Protein AF-A0A1C6GH98-F1 (afdb_monomer)

Solvent-accessible surface area (backbone atoms only — not comparable to full-atom values): 4959 Å² total; per-residue (Å²): 133,84,82,75,77,88,71,65,53,38,95,85,78,68,46,56,71,76,69,70,68,78,84,76,78,67,94,59,99,63,90,81,68,79,78,79,78,72,87,46,72,71,48,48,52,56,51,50,76,77,39,99,62,86,77,74,89,70,85,75,83,74,81,74,82,78,126

Radius of gyration: 17.5 Å; Cα contacts (8 Å, |Δi|>4): 18; chains: 1; bounding box: 36×34×41 Å

Sequence (67 aa):
MRETPNMPVDPYDEEELYEEMMAVASSTECTGLVPTPPVTNPEVSAYSEIYDIPLSKDDVLDMEDKQ

Structure (mmCIF, N/CA/C/O backbone):
data_AF-A0A1C6GH98-F1
#
_entry.id   AF-A0A1C6GH98-F1
#
loop_
_atom_site.group_PDB
_atom_site.id
_atom_site.type_symbol
_atom_site.label_atom_id
_atom_site.label_alt_id
_atom_site.label_comp_id
_atom_site.label_asym_id
_atom_site.label_entity_id
_atom_site.label_seq_id
_atom_site.pdbx_PDB_ins_code
_atom_site.Cartn_x
_atom_site.Cartn_y
_atom_site.Cartn_z
_atom_site.occupancy
_atom_site.B_iso_or_equiv
_atom_site.auth_seq_id
_atom_site.auth_comp_id
_atom_site.auth_asym_id
_atom_site.auth_atom_id
_atom_site.pdbx_PDB_model_num
ATOM 1 N N . MET A 1 1 ? 4.908 -27.954 -25.642 1.00 47.47 1 MET A N 1
ATOM 2 C CA . MET A 1 1 ? 5.181 -26.507 -25.753 1.00 47.47 1 MET A CA 1
ATOM 3 C C . MET A 1 1 ? 4.268 -25.814 -24.761 1.00 47.47 1 MET A C 1
ATOM 5 O O . MET A 1 1 ? 3.098 -26.162 -24.739 1.00 47.47 1 MET A O 1
ATOM 9 N N . ARG A 1 2 ? 4.796 -24.969 -23.868 1.00 51.84 2 ARG A N 1
ATOM 10 C CA . ARG A 1 2 ? 3.953 -24.155 -22.980 1.00 51.84 2 ARG A CA 1
ATOM 11 C C . ARG A 1 2 ? 3.439 -22.988 -23.819 1.00 51.84 2 ARG A C 1
ATOM 13 O O . ARG A 1 2 ? 4.256 -22.311 -24.433 1.00 51.84 2 ARG A O 1
ATOM 20 N N . GLU A 1 3 ? 2.127 -22.831 -23.912 1.00 58.53 3 GLU A N 1
ATOM 21 C CA . GLU A 1 3 ? 1.509 -21.668 -24.549 1.00 58.53 3 GLU A CA 1
ATOM 22 C C . GLU A 1 3 ? 1.821 -20.451 -23.674 1.00 58.53 3 GLU A C 1
ATOM 24 O O . GLU A 1 3 ? 1.515 -20.449 -22.481 1.00 58.53 3 GLU A O 1
ATOM 29 N N . THR A 1 4 ? 2.516 -19.459 -24.226 1.00 63.34 4 THR A N 1
ATOM 30 C CA . THR A 1 4 ? 2.706 -18.176 -23.549 1.00 63.34 4 THR A CA 1
ATOM 31 C C . THR A 1 4 ? 1.391 -17.400 -23.653 1.00 63.34 4 THR A C 1
ATOM 33 O O . THR A 1 4 ? 0.832 -17.319 -24.751 1.00 63.34 4 THR A O 1
ATOM 36 N N . PRO A 1 5 ? 0.839 -16.878 -22.542 1.00 68.62 5 PRO A N 1
ATOM 37 C CA . PRO A 1 5 ? -0.357 -16.044 -22.607 1.00 68.62 5 PRO A CA 1
ATOM 38 C C . PRO A 1 5 ? -0.083 -14.839 -23.517 1.00 68.62 5 PRO A C 1
ATOM 40 O O . PRO A 1 5 ? 1.022 -14.302 -23.513 1.00 68.62 5 PRO A O 1
ATOM 43 N N . ASN A 1 6 ? -1.068 -14.449 -24.331 1.00 72.31 6 ASN A N 1
ATOM 44 C CA . ASN A 1 6 ? -0.954 -13.291 -25.216 1.00 72.31 6 ASN A CA 1
ATOM 45 C C . ASN A 1 6 ? -0.820 -12.026 -24.356 1.00 72.31 6 ASN A C 1
ATOM 47 O O . ASN A 1 6 ? -1.796 -11.574 -23.758 1.00 72.31 6 ASN A O 1
ATOM 51 N N . MET A 1 7 ? 0.407 -11.522 -24.238 1.00 69.75 7 MET A N 1
ATOM 52 C CA . MET A 1 7 ? 0.711 -10.298 -23.508 1.00 69.75 7 MET A CA 1
ATOM 53 C C . MET A 1 7 ? 0.239 -9.095 -24.338 1.00 69.75 7 MET A C 1
ATOM 55 O O . MET A 1 7 ? 0.393 -9.105 -25.563 1.00 69.75 7 MET A O 1
ATOM 59 N N . PRO A 1 8 ? -0.361 -8.070 -23.709 1.00 81.19 8 PRO A N 1
ATOM 60 C CA . PRO A 1 8 ? -0.660 -6.813 -24.379 1.00 81.19 8 PRO A CA 1
ATOM 61 C C . PRO A 1 8 ? 0.614 -6.176 -24.949 1.00 81.19 8 PRO A C 1
ATOM 63 O O . PRO A 1 8 ? 1.630 -6.100 -24.260 1.00 81.19 8 PRO A O 1
ATOM 66 N N . VAL A 1 9 ? 0.529 -5.689 -26.185 1.00 83.31 9 VAL A N 1
ATOM 67 C CA . VAL A 1 9 ? 1.608 -4.969 -26.879 1.00 83.31 9 VAL A CA 1
ATOM 68 C C . VAL A 1 9 ? 1.253 -3.494 -27.041 1.00 83.31 9 VAL A C 1
ATOM 70 O O . VAL A 1 9 ? 0.068 -3.151 -27.148 1.00 83.31 9 VAL A O 1
ATOM 73 N N . ASP A 1 10 ? 2.259 -2.625 -27.054 1.00 79.38 10 ASP A N 1
ATOM 74 C CA . ASP A 1 10 ? 2.082 -1.212 -27.371 1.00 79.38 10 ASP A CA 1
ATOM 75 C C . ASP A 1 10 ? 1.685 -1.067 -28.859 1.00 79.38 10 ASP A C 1
ATOM 77 O O . ASP A 1 10 ? 2.315 -1.652 -29.745 1.00 79.38 10 ASP A O 1
ATOM 81 N N . PRO A 1 11 ? 0.610 -0.322 -29.177 1.00 80.44 11 PRO A N 1
ATOM 82 C CA . PRO A 1 11 ? 0.118 -0.179 -30.547 1.00 80.44 11 PRO A CA 1
ATOM 83 C C . PRO A 1 11 ? 1.013 0.667 -31.473 1.00 80.44 11 PRO A C 1
ATOM 85 O O . PRO A 1 11 ? 0.690 0.784 -32.657 1.00 80.44 11 PRO A O 1
ATOM 88 N N . TYR A 1 12 ? 2.075 1.296 -30.965 1.00 81.69 12 TYR A N 1
ATOM 89 C CA . TYR A 1 12 ? 2.955 2.188 -31.719 1.00 81.69 12 TYR A CA 1
ATOM 90 C C . TYR A 1 12 ? 4.318 1.576 -32.054 1.00 81.69 12 TYR A C 1
ATOM 92 O O . TYR A 1 12 ? 4.846 1.882 -33.125 1.00 81.69 12 TYR A O 1
ATOM 100 N N . ASP A 1 13 ? 4.879 0.736 -31.186 1.00 79.19 13 ASP A N 1
ATOM 101 C CA . ASP A 1 13 ? 6.192 0.102 -31.390 1.00 79.19 13 ASP A CA 1
ATOM 102 C C . ASP A 1 13 ? 6.179 -1.434 -31.287 1.00 79.19 13 ASP A C 1
ATOM 104 O O . ASP A 1 13 ? 7.205 -2.060 -31.547 1.00 79.19 13 ASP A O 1
ATOM 108 N N . GLU A 1 14 ? 5.009 -2.037 -31.034 1.00 74.31 14 GLU A N 1
ATOM 109 C CA . GLU A 1 14 ? 4.798 -3.488 -30.923 1.00 74.31 14 GLU A CA 1
ATOM 110 C C . GLU A 1 14 ? 5.611 -4.155 -29.795 1.00 74.31 14 GLU A C 1
ATOM 112 O O . GLU A 1 14 ? 5.691 -5.385 -29.744 1.00 74.31 14 GLU A O 1
ATOM 117 N N . GLU A 1 15 ? 6.183 -3.374 -28.871 1.00 76.25 15 GLU A N 1
ATOM 118 C CA . GLU A 1 15 ? 6.872 -3.901 -27.693 1.00 76.25 15 GLU A CA 1
ATOM 119 C C . GLU A 1 15 ? 5.864 -4.394 -26.640 1.00 76.25 15 GLU A C 1
ATOM 121 O O . GLU A 1 15 ? 4.720 -3.933 -26.557 1.00 76.25 15 GLU A O 1
ATOM 126 N N . GLU A 1 16 ? 6.258 -5.381 -25.830 1.00 80.00 16 GLU A N 1
ATOM 127 C CA . GLU A 1 16 ? 5.401 -5.879 -24.754 1.00 80.00 16 GLU A CA 1
ATOM 128 C C . GLU A 1 16 ? 5.236 -4.797 -23.672 1.00 80.00 16 GLU A C 1
ATOM 130 O O . GLU A 1 16 ? 6.203 -4.380 -23.033 1.00 80.00 16 GLU A O 1
ATOM 135 N N . LEU A 1 17 ? 3.989 -4.396 -23.393 1.00 70.62 17 LEU A N 1
ATOM 136 C CA . LEU A 1 17 ? 3.646 -3.304 -22.462 1.00 70.62 17 LEU A CA 1
ATOM 137 C C . LEU A 1 17 ? 4.191 -3.488 -21.035 1.00 70.62 17 LEU A C 1
ATOM 139 O O . LEU A 1 17 ? 4.225 -2.538 -20.254 1.00 70.62 17 LEU A O 1
ATOM 143 N N . TYR A 1 18 ? 4.562 -4.715 -20.666 1.00 67.56 18 TYR A N 1
ATOM 144 C CA . TYR A 1 18 ? 5.013 -5.082 -19.324 1.00 67.56 18 TYR A CA 1
ATOM 145 C C . TYR A 1 18 ? 6.445 -5.636 -19.291 1.00 67.56 18 TYR A C 1
ATOM 147 O O . TYR A 1 18 ? 6.891 -6.065 -18.225 1.00 67.56 18 TYR A O 1
ATOM 155 N N . GLU A 1 19 ? 7.167 -5.648 -20.420 1.00 61.69 19 GLU A N 1
ATOM 156 C CA . GLU A 1 19 ? 8.573 -6.083 -20.457 1.00 61.69 19 GLU A CA 1
ATOM 157 C C . GLU A 1 19 ? 9.547 -5.020 -19.951 1.00 61.69 19 GLU A C 1
ATOM 159 O O . GLU A 1 19 ? 10.683 -5.355 -19.598 1.00 61.69 19 GLU A O 1
ATOM 164 N N . GLU A 1 20 ? 9.114 -3.760 -19.837 1.00 61.75 20 GLU A N 1
ATOM 165 C CA . GLU A 1 20 ? 9.901 -2.727 -19.178 1.00 61.75 20 GLU A CA 1
ATOM 166 C C . GLU A 1 20 ? 9.971 -3.045 -17.676 1.00 61.75 20 GLU A C 1
ATOM 168 O O . GLU A 1 20 ? 9.151 -2.610 -16.863 1.00 61.75 20 GLU A O 1
ATOM 173 N N . MET A 1 21 ? 10.959 -3.865 -17.297 1.00 59.75 21 MET A N 1
ATOM 174 C CA . MET A 1 21 ? 11.384 -4.035 -15.913 1.00 59.75 21 MET A CA 1
ATOM 175 C C . MET A 1 21 ? 11.523 -2.641 -15.325 1.00 59.75 21 MET A C 1
ATOM 177 O O . MET A 1 21 ? 12.432 -1.917 -15.718 1.00 59.75 21 MET A O 1
ATOM 181 N N . MET A 1 22 ? 10.606 -2.290 -14.424 1.00 59.53 22 MET A N 1
ATOM 182 C CA . MET A 1 22 ? 10.467 -0.998 -13.758 1.00 59.53 22 MET A CA 1
ATOM 183 C C . MET A 1 22 ? 11.843 -0.375 -13.462 1.00 59.53 22 MET A C 1
ATOM 185 O O . MET A 1 22 ? 12.431 -0.604 -12.406 1.00 59.53 22 MET A O 1
ATOM 189 N N . ALA A 1 23 ? 12.376 0.412 -14.403 1.00 56.66 23 ALA A N 1
ATOM 190 C CA . ALA A 1 23 ? 13.742 0.940 -14.333 1.00 56.66 23 ALA A CA 1
ATOM 191 C C . ALA A 1 23 ? 13.852 2.123 -13.354 1.00 56.66 23 ALA A C 1
ATOM 193 O O . ALA A 1 23 ? 14.911 2.732 -13.192 1.00 56.66 23 ALA A O 1
ATOM 194 N N . VAL A 1 24 ? 12.750 2.451 -12.678 1.00 58.91 24 VAL A N 1
ATOM 195 C CA . VAL A 1 24 ? 12.667 3.496 -11.666 1.00 58.91 24 VAL A CA 1
ATOM 196 C C . VAL A 1 24 ? 12.869 2.864 -10.291 1.00 58.91 24 VAL A C 1
ATOM 198 O O . VAL A 1 24 ? 11.922 2.499 -9.598 1.00 58.91 24 VAL A O 1
ATOM 201 N N . ALA A 1 25 ? 14.128 2.753 -9.873 1.00 61.47 25 ALA A N 1
ATOM 202 C CA . ALA A 1 25 ? 14.454 2.513 -8.473 1.00 61.47 25 ALA A CA 1
ATOM 203 C C . ALA A 1 25 ? 14.266 3.823 -7.688 1.00 61.47 25 ALA A C 1
ATOM 205 O O . ALA A 1 25 ? 15.001 4.789 -7.895 1.00 61.47 25 ALA A O 1
ATOM 206 N N . SER A 1 26 ? 13.279 3.872 -6.788 1.00 54.38 26 SER A N 1
ATOM 207 C CA . SER A 1 26 ? 13.194 4.950 -5.796 1.00 54.38 26 SER A CA 1
ATOM 208 C C . SER A 1 26 ? 14.385 4.835 -4.842 1.00 54.38 26 SER A C 1
ATOM 210 O O . SER A 1 26 ? 14.603 3.778 -4.259 1.00 54.38 26 SER A O 1
ATOM 212 N N . SER A 1 27 ? 15.157 5.910 -4.661 1.00 62.97 27 SER A N 1
ATOM 213 C CA . SER A 1 27 ? 16.320 5.945 -3.754 1.00 62.97 27 SER A CA 1
ATOM 214 C C . SER A 1 27 ? 15.949 5.983 -2.264 1.00 62.97 27 SER A C 1
ATOM 216 O O . SER A 1 27 ? 16.826 6.093 -1.409 1.00 62.97 27 SER A O 1
ATOM 218 N N . THR A 1 28 ? 14.660 5.938 -1.933 1.00 66.12 28 THR A N 1
ATOM 219 C CA . THR A 1 28 ? 14.188 5.633 -0.578 1.00 66.12 28 THR A CA 1
ATOM 220 C C . THR A 1 28 ? 14.238 4.123 -0.391 1.00 66.12 28 THR A C 1
ATOM 222 O O . THR A 1 28 ? 13.930 3.417 -1.341 1.00 66.12 28 THR A O 1
ATOM 225 N N . GLU A 1 29 ? 14.601 3.616 0.789 1.00 55.78 29 GLU A N 1
ATOM 226 C CA . GLU A 1 29 ? 14.685 2.176 1.089 1.00 55.78 29 GLU A CA 1
ATOM 227 C C . GLU A 1 29 ? 13.330 1.462 0.885 1.00 55.78 29 GLU A C 1
ATOM 229 O O . GLU A 1 29 ? 12.584 1.188 1.819 1.00 55.78 29 GLU A O 1
ATOM 234 N N . CYS A 1 30 ? 12.980 1.183 -0.365 1.00 57.56 30 CYS A N 1
ATOM 235 C CA . CYS A 1 30 ? 11.834 0.399 -0.767 1.00 57.56 30 CYS A CA 1
ATOM 236 C C . CYS A 1 30 ? 12.385 -0.980 -1.102 1.00 57.56 30 CYS A C 1
ATOM 238 O O . CYS A 1 30 ? 13.228 -1.123 -1.983 1.00 57.56 30 CYS A O 1
ATOM 240 N N . THR A 1 31 ? 11.910 -2.011 -0.413 1.00 65.44 31 THR A N 1
A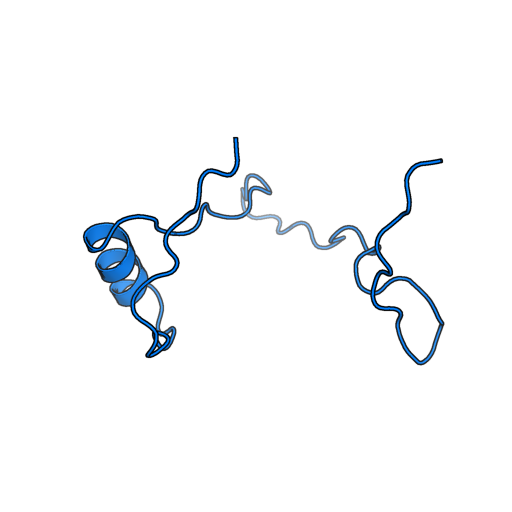TOM 241 C CA . THR A 1 31 ? 12.347 -3.407 -0.583 1.00 65.44 31 THR A CA 1
ATOM 242 C C . THR A 1 31 ? 12.030 -3.993 -1.967 1.00 65.44 31 THR A C 1
ATOM 244 O O . THR A 1 31 ? 12.261 -5.176 -2.192 1.00 65.44 31 THR A O 1
ATOM 247 N N . GLY A 1 32 ? 11.476 -3.194 -2.887 1.00 65.88 32 GLY A N 1
ATOM 248 C CA . GLY A 1 32 ? 11.034 -3.625 -4.213 1.00 65.88 32 GLY A CA 1
ATOM 249 C C . GLY A 1 32 ? 9.867 -4.615 -4.182 1.00 65.88 32 GLY A C 1
ATOM 250 O O . GLY A 1 32 ? 9.513 -5.161 -5.220 1.00 65.88 32 GLY A O 1
ATOM 251 N N . LEU A 1 33 ? 9.276 -4.870 -3.009 1.00 72.94 33 LEU A N 1
ATOM 252 C CA . LEU A 1 33 ? 8.152 -5.785 -2.862 1.00 72.94 33 LEU A CA 1
ATOM 253 C C . LEU A 1 33 ? 6.841 -5.031 -3.071 1.00 72.94 33 LEU A C 1
ATOM 255 O O . LEU A 1 33 ? 6.591 -4.012 -2.425 1.00 72.94 33 LEU A O 1
ATOM 259 N N . VAL A 1 34 ? 5.993 -5.561 -3.952 1.00 76.12 34 VAL A N 1
ATOM 260 C CA . VAL A 1 34 ? 4.597 -5.128 -4.060 1.00 76.12 34 VAL A CA 1
ATOM 261 C C . VAL A 1 34 ? 3.896 -5.481 -2.742 1.00 76.12 34 VAL A C 1
ATOM 263 O O . VAL A 1 34 ? 4.053 -6.613 -2.274 1.00 76.12 34 VAL A O 1
ATOM 266 N N . PRO A 1 35 ? 3.156 -4.549 -2.111 1.00 73.31 35 PRO A N 1
ATOM 267 C CA . PRO A 1 35 ? 2.431 -4.852 -0.886 1.00 73.31 35 PRO A CA 1
ATOM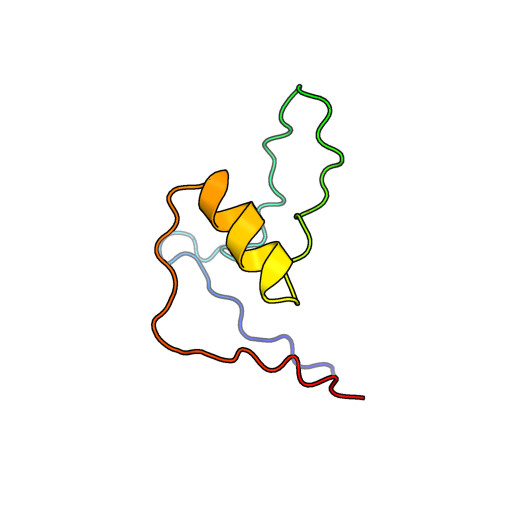 268 C C . PRO A 1 35 ? 1.397 -5.946 -1.150 1.00 73.31 35 PRO A C 1
ATOM 270 O O . PRO A 1 35 ? 0.657 -5.894 -2.135 1.00 73.31 35 PRO A O 1
ATOM 273 N N . THR A 1 36 ? 1.352 -6.941 -0.266 1.00 80.44 36 THR A N 1
ATOM 274 C CA . THR A 1 36 ? 0.334 -7.989 -0.323 1.00 80.44 36 THR A CA 1
ATOM 275 C C . THR A 1 36 ? -1.051 -7.344 -0.225 1.00 80.44 36 THR A C 1
ATOM 277 O O . THR A 1 36 ? -1.255 -6.508 0.663 1.00 80.44 36 THR A O 1
ATOM 280 N N . PRO A 1 37 ? -2.001 -7.704 -1.105 1.00 82.12 37 PRO A N 1
ATOM 281 C CA . PRO A 1 37 ? -3.361 -7.195 -1.007 1.00 82.12 37 PRO A CA 1
ATOM 282 C C . PRO A 1 37 ? -3.989 -7.579 0.345 1.00 82.12 37 PRO A C 1
ATOM 284 O O . PRO A 1 37 ? -3.709 -8.668 0.853 1.00 82.12 37 PRO A O 1
ATOM 287 N N . PRO A 1 38 ? -4.831 -6.711 0.936 1.00 83.88 38 PRO A N 1
ATOM 288 C CA . PRO A 1 38 ? -5.548 -7.035 2.164 1.00 83.88 38 PRO A CA 1
ATOM 289 C C . PRO A 1 38 ? -6.500 -8.209 1.916 1.00 83.88 38 PRO A C 1
ATOM 291 O O . PRO A 1 38 ? -7.198 -8.241 0.903 1.00 83.88 38 PRO A O 1
ATOM 294 N N . VAL A 1 39 ? -6.536 -9.165 2.845 1.00 85.94 39 VAL A N 1
ATOM 295 C CA . VAL A 1 39 ? -7.350 -10.392 2.715 1.00 85.94 39 VAL A CA 1
ATOM 296 C C . VAL A 1 39 ? -8.468 -10.456 3.747 1.00 85.94 39 VAL A C 1
ATOM 298 O O . VAL A 1 39 ? -9.392 -11.257 3.633 1.00 85.94 39 VAL A O 1
ATOM 301 N N . THR A 1 40 ? -8.403 -9.601 4.767 1.00 86.38 40 THR A N 1
ATOM 302 C CA . THR A 1 40 ? -9.403 -9.521 5.828 1.00 86.38 40 THR A CA 1
ATOM 303 C C . THR A 1 40 ? -10.079 -8.149 5.857 1.00 86.38 40 THR A C 1
ATOM 305 O O . THR A 1 40 ? -9.463 -7.117 5.604 1.00 86.38 40 THR A O 1
ATOM 308 N N . ASN A 1 41 ? -11.354 -8.114 6.246 1.00 85.56 41 ASN A N 1
ATOM 309 C CA . ASN A 1 41 ? -12.103 -6.867 6.450 1.00 85.56 41 ASN A CA 1
ATOM 310 C C . ASN A 1 41 ? -11.404 -5.819 7.345 1.00 85.56 41 ASN A C 1
ATOM 312 O O . ASN A 1 41 ? -11.418 -4.642 6.981 1.00 85.56 41 ASN A O 1
ATOM 316 N N . PRO A 1 42 ? -10.788 -6.175 8.495 1.00 88.00 42 PRO A N 1
ATOM 317 C CA . PRO A 1 42 ? -10.057 -5.190 9.292 1.00 88.00 42 PRO A CA 1
ATOM 318 C C . PRO A 1 42 ? -8.853 -4.597 8.550 1.00 88.00 42 PRO A C 1
ATOM 320 O O . PRO A 1 42 ? -8.592 -3.406 8.702 1.00 88.00 42 PRO A O 1
ATOM 323 N N . GLU A 1 43 ? -8.151 -5.377 7.722 1.00 86.88 43 GLU A N 1
ATOM 324 C CA . GLU A 1 43 ? -7.072 -4.843 6.885 1.00 86.88 43 GLU A CA 1
ATOM 325 C C . GLU A 1 43 ? -7.629 -3.865 5.849 1.00 86.88 43 GLU A C 1
ATOM 327 O O . GLU A 1 43 ? -7.118 -2.758 5.741 1.00 86.88 43 GLU A O 1
ATOM 332 N N . VAL A 1 44 ? -8.716 -4.210 5.149 1.00 87.19 44 VAL A N 1
ATOM 333 C CA . VAL A 1 44 ? -9.359 -3.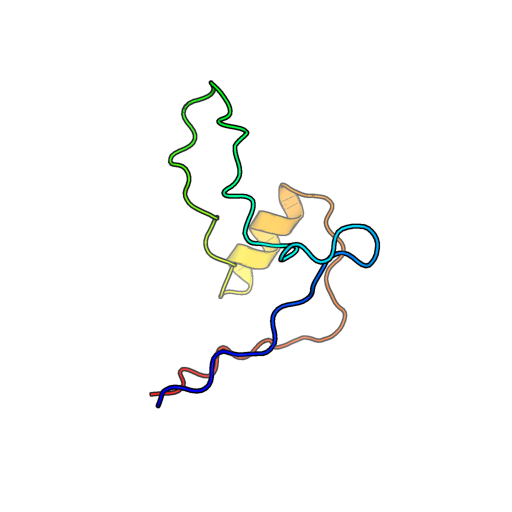310 4.171 1.00 87.19 44 VAL A CA 1
ATOM 334 C C . VAL A 1 44 ? -9.733 -1.965 4.806 1.00 87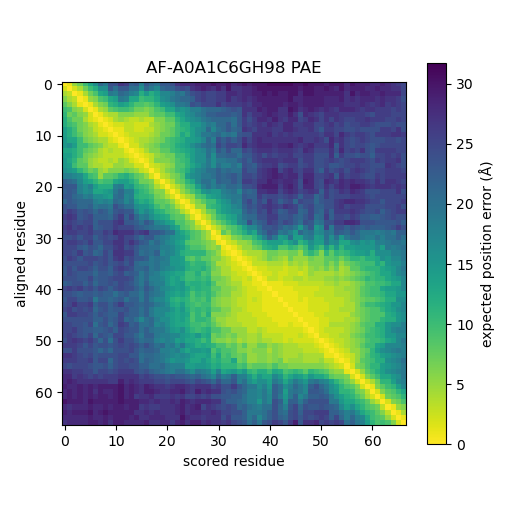.19 44 VAL A C 1
ATOM 336 O O . VAL A 1 44 ? -9.457 -0.912 4.227 1.00 87.19 44 VAL A O 1
ATOM 339 N N . SER A 1 45 ? -10.303 -1.985 6.016 1.00 85.50 45 SER A N 1
ATOM 340 C CA . SER A 1 45 ? -10.621 -0.764 6.768 1.00 85.50 45 SER A CA 1
ATOM 341 C C . SER A 1 45 ? -9.367 0.057 7.066 1.00 85.50 45 SER A C 1
ATOM 343 O O . SER A 1 45 ? -9.338 1.250 6.779 1.00 85.50 45 SER A O 1
ATOM 345 N N . ALA A 1 46 ? -8.311 -0.579 7.579 1.00 87.12 46 ALA A N 1
ATOM 346 C CA . ALA A 1 46 ? -7.058 0.103 7.892 1.00 87.12 46 ALA A CA 1
ATOM 347 C C . ALA A 1 46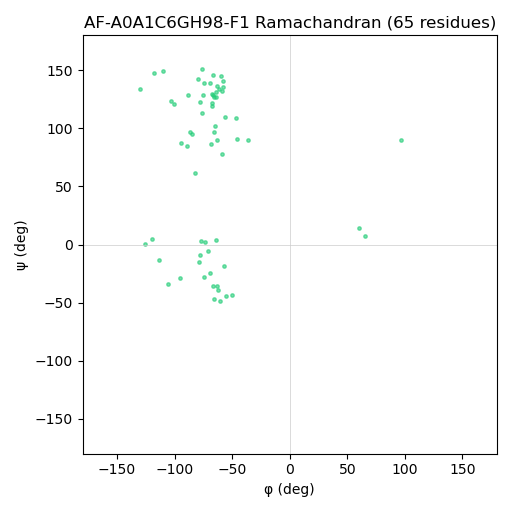 ? -6.386 0.701 6.640 1.00 87.12 46 ALA A C 1
ATOM 349 O O . ALA A 1 46 ? -5.872 1.815 6.687 1.00 87.12 46 ALA A O 1
ATOM 350 N N . TYR A 1 47 ? -6.426 0.004 5.499 1.00 86.62 47 TYR A N 1
ATOM 351 C CA . TYR A 1 47 ? -5.912 0.527 4.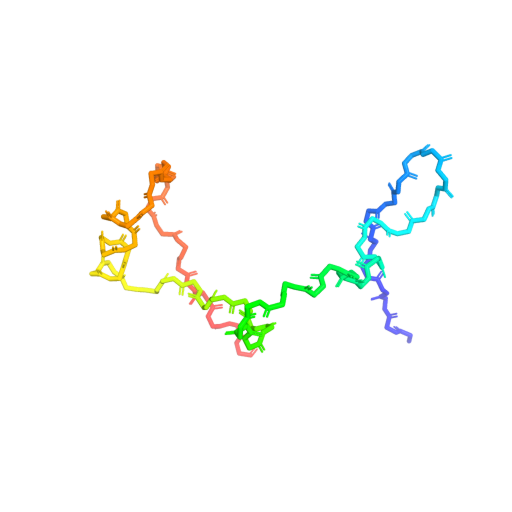228 1.00 86.62 47 TYR A CA 1
ATOM 352 C C . TYR A 1 47 ? -6.728 1.724 3.719 1.00 86.62 47 TYR A C 1
ATOM 354 O O . TYR A 1 47 ? -6.148 2.672 3.192 1.00 86.62 47 TYR A O 1
ATOM 362 N N . SER A 1 48 ? -8.046 1.715 3.932 1.00 86.88 48 SER A N 1
ATOM 363 C CA . SER A 1 48 ? -8.942 2.818 3.552 1.00 86.88 48 SER A CA 1
ATOM 364 C C . SER A 1 48 ? -8.731 4.081 4.398 1.00 86.88 48 SER A C 1
ATOM 366 O O . SER A 1 48 ? -9.037 5.182 3.956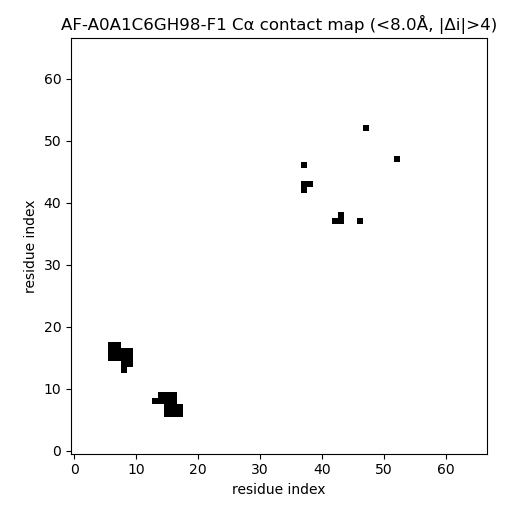 1.00 86.88 48 SER A O 1
ATOM 368 N N . GLU A 1 49 ? -8.201 3.948 5.618 1.00 88.19 49 GLU A N 1
ATOM 369 C CA . GLU A 1 49 ? -7.846 5.093 6.470 1.00 88.19 49 GLU A CA 1
ATOM 370 C C . GLU A 1 49 ? -6.571 5.808 5.998 1.00 88.19 49 GLU A C 1
ATOM 372 O O . GLU A 1 49 ? -6.401 7.003 6.240 1.00 88.19 49 GLU A O 1
ATOM 377 N N . ILE A 1 50 ? -5.665 5.078 5.341 1.00 89.56 50 ILE A N 1
ATOM 378 C CA . ILE A 1 50 ? -4.347 5.580 4.925 1.00 89.56 50 ILE A CA 1
ATOM 379 C C . ILE A 1 50 ? -4.379 6.089 3.477 1.00 89.56 50 ILE A C 1
ATOM 381 O O . ILE A 1 50 ? -3.625 6.999 3.127 1.00 89.56 50 ILE A O 1
ATOM 385 N N . TYR A 1 51 ? -5.261 5.536 2.640 1.00 83.38 51 TYR A N 1
ATOM 386 C CA . TYR A 1 51 ? -5.358 5.864 1.222 1.00 83.38 51 TYR A CA 1
ATOM 387 C C . TYR A 1 51 ? -6.796 6.190 0.812 1.00 83.38 51 TYR A C 1
ATOM 389 O O . TYR A 1 51 ? -7.717 5.429 1.090 1.00 83.38 51 TYR A O 1
ATOM 397 N N . ASP A 1 52 ? -6.975 7.282 0.065 1.00 85.69 52 ASP A N 1
ATOM 398 C CA . ASP A 1 52 ? -8.275 7.704 -0.476 1.00 85.69 52 ASP A CA 1
ATOM 399 C C . ASP A 1 52 ? -8.599 6.948 -1.777 1.00 85.69 52 ASP A C 1
ATOM 401 O O . ASP A 1 52 ? -8.654 7.508 -2.874 1.00 85.69 52 ASP A O 1
ATOM 405 N N . ILE A 1 53 ? -8.696 5.623 -1.664 1.00 81.75 53 ILE A N 1
ATOM 406 C CA . ILE A 1 53 ? -8.987 4.722 -2.779 1.00 81.75 53 ILE A CA 1
ATOM 407 C C . ILE A 1 53 ? -10.457 4.302 -2.674 1.00 81.75 53 ILE A C 1
ATOM 409 O O . ILE A 1 53 ? -10.859 3.739 -1.653 1.00 81.75 53 ILE A O 1
ATOM 413 N N . PRO A 1 54 ? -11.281 4.533 -3.711 1.00 81.44 54 PRO A N 1
ATOM 414 C CA . PRO A 1 54 ? -12.676 4.123 -3.680 1.00 81.44 54 PRO A CA 1
ATOM 415 C C . PRO A 1 54 ? -12.789 2.595 -3.679 1.00 81.44 54 PRO A C 1
ATOM 417 O O . PRO A 1 54 ? -12.235 1.916 -4.545 1.00 81.44 54 PRO A O 1
ATOM 420 N N . LEU A 1 55 ? -13.551 2.058 -2.724 1.00 79.25 55 LEU A N 1
ATOM 421 C CA . LEU A 1 55 ? -13.852 0.631 -2.667 1.00 79.25 55 LEU A CA 1
ATOM 422 C C . LEU A 1 55 ? -14.785 0.231 -3.817 1.00 79.25 55 LEU A C 1
ATOM 424 O O . LEU A 1 55 ? -15.741 0.939 -4.156 1.00 79.25 55 LEU A O 1
ATOM 428 N N . SER A 1 56 ? -14.500 -0.926 -4.410 1.00 75.81 56 SER A N 1
ATOM 429 C CA . SER A 1 56 ? -15.392 -1.549 -5.388 1.00 75.81 56 SER A CA 1
ATOM 430 C C . SER A 1 56 ? -16.684 -1.976 -4.692 1.00 75.81 56 SER A C 1
ATOM 432 O O . SER A 1 56 ? -16.670 -2.345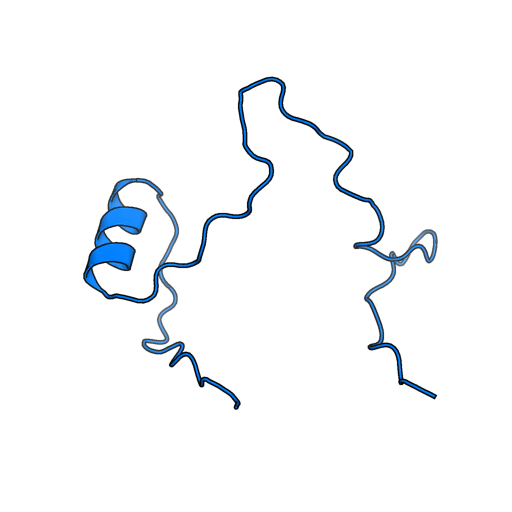 -3.523 1.00 75.81 56 SER A O 1
ATOM 434 N N . LYS A 1 57 ? -17.815 -1.899 -5.398 1.00 70.44 57 LYS A N 1
ATOM 435 C CA . LYS A 1 57 ? -19.137 -2.243 -4.838 1.00 70.44 57 LYS A CA 1
ATOM 436 C C . LYS A 1 57 ? -19.386 -3.751 -4.755 1.00 70.44 57 LYS A C 1
ATOM 438 O O . LYS A 1 57 ? -20.395 -4.158 -4.188 1.00 70.44 57 LYS A O 1
ATOM 443 N N . ASP A 1 58 ? -18.502 -4.538 -5.355 1.00 68.81 58 ASP A N 1
ATOM 444 C CA . ASP A 1 58 ? -18.550 -5.988 -5.317 1.00 68.81 58 ASP A CA 1
ATOM 445 C C . ASP A 1 58 ? -17.821 -6.450 -4.051 1.00 68.81 58 ASP A C 1
ATOM 447 O O . ASP A 1 58 ? -16.591 -6.514 -4.001 1.00 68.81 58 ASP A O 1
ATOM 451 N N . ASP A 1 59 ? -18.596 -6.713 -3.000 1.00 61.34 59 ASP A N 1
ATOM 452 C CA . ASP A 1 59 ? -18.119 -7.471 -1.849 1.00 61.34 59 ASP A CA 1
ATOM 453 C C . ASP A 1 59 ? -17.786 -8.889 -2.338 1.00 61.34 59 ASP A C 1
ATOM 455 O O . ASP A 1 59 ? -18.653 -9.532 -2.919 1.00 61.34 59 ASP A O 1
ATOM 459 N N . VAL A 1 60 ? -16.568 -9.364 -2.052 1.00 54.59 60 VAL A N 1
ATOM 460 C CA . VAL A 1 60 ? -15.976 -10.687 -2.360 1.00 54.59 60 VAL A CA 1
ATOM 461 C C . VAL A 1 60 ? -15.099 -10.781 -3.619 1.00 54.59 60 VAL A C 1
ATOM 463 O O . VAL A 1 60 ? -15.502 -11.211 -4.695 1.00 54.59 60 VAL A O 1
ATOM 466 N N . LEU A 1 61 ? -13.802 -10.527 -3.438 1.00 55.16 61 LEU A N 1
ATOM 467 C CA . LEU A 1 61 ? -12.814 -11.425 -4.032 1.00 55.16 61 LEU A CA 1
ATOM 468 C C . LEU A 1 61 ? -12.559 -12.517 -2.996 1.00 55.16 61 LEU A C 1
ATOM 470 O O . LEU A 1 61 ? -11.646 -12.410 -2.178 1.00 55.16 61 LEU A O 1
ATOM 474 N N . ASP A 1 62 ? -13.417 -13.539 -2.998 1.00 50.88 62 ASP A N 1
ATOM 475 C CA . ASP A 1 62 ? -13.061 -14.820 -2.403 1.00 50.88 62 ASP A CA 1
ATOM 476 C C . ASP A 1 62 ? -11.770 -15.265 -3.095 1.00 50.88 62 ASP A C 1
ATOM 478 O O . ASP A 1 62 ? -11.748 -15.561 -4.292 1.00 50.88 62 ASP A O 1
ATOM 482 N N . MET A 1 63 ? -10.665 -15.231 -2.352 1.00 54.69 63 MET A N 1
ATOM 483 C CA . MET A 1 63 ? -9.429 -15.873 -2.764 1.00 54.69 63 MET A CA 1
ATOM 484 C C . MET A 1 63 ? -9.711 -17.373 -2.845 1.00 54.69 63 MET A C 1
ATOM 486 O O . MET A 1 63 ? -9.580 -18.100 -1.863 1.00 54.69 63 MET A O 1
ATOM 490 N N . GLU A 1 64 ? -10.141 -17.840 -4.014 1.00 49.78 64 GLU A N 1
ATOM 491 C CA . GLU A 1 64 ? -10.069 -19.251 -4.350 1.00 49.78 64 GLU A CA 1
ATOM 492 C C . GLU A 1 64 ? -8.584 -19.621 -4.433 1.00 49.78 64 GLU A C 1
ATOM 494 O O . GLU A 1 64 ? -7.917 -19.419 -5.450 1.00 49.78 64 GLU A O 1
ATOM 499 N N . ASP A 1 65 ? -8.076 -20.169 -3.327 1.00 51.81 65 ASP A N 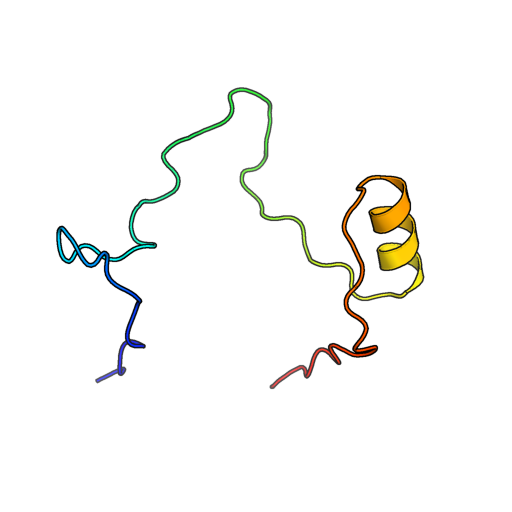1
ATOM 500 C CA . ASP A 1 65 ? -7.010 -21.165 -3.308 1.00 51.81 65 ASP A CA 1
ATOM 501 C C . ASP A 1 65 ? -7.340 -22.229 -4.366 1.00 51.81 65 ASP A C 1
ATOM 503 O O . ASP A 1 65 ? -8.053 -23.207 -4.120 1.00 51.81 65 ASP A O 1
ATOM 507 N N . LYS A 1 66 ? -6.854 -22.027 -5.591 1.00 37.97 66 LYS A N 1
ATOM 508 C CA . LYS A 1 66 ? -6.827 -23.084 -6.593 1.00 37.97 66 LYS A CA 1
ATOM 509 C C . LYS A 1 66 ? -5.550 -23.889 -6.362 1.00 37.97 66 LYS A C 1
ATOM 511 O O . LYS A 1 66 ? -4.468 -23.487 -6.782 1.00 37.97 66 LYS A O 1
ATOM 516 N N . GLN A 1 67 ? -5.746 -24.973 -5.609 1.00 36.44 67 GLN A N 1
ATOM 517 C CA . GLN A 1 67 ? -4.848 -26.107 -5.363 1.00 36.44 67 GLN A CA 1
ATOM 518 C C . GLN A 1 67 ? -4.051 -26.554 -6.597 1.00 36.44 67 GLN A C 1
ATOM 520 O O . GLN A 1 67 ? -4.616 -26.526 -7.716 1.00 36.44 67 GLN A O 1
#

pLDDT: mean 70.53, std 13.46, range [36.44, 89.56]

Foldseek 3Di:
DDDDPDADADPPPRHRPPPPPPPDDDPPPDVPDDDDDDDDPVVVVVVVVVDVDDDDPDDDPPPPPPD

Organism: NCBI:txid905011

Secondary structure (DSSP, 8-state):
-PPPP---B-TTT--BTT-S------SS---SPPPPPP-SHHHHHHHHHH--PPPPS----------

Mean predicted aligned error: 16.85 Å